Protein AF-A0A927DGR4-F1 (afdb_monomer)

Structure (mmCIF, N/CA/C/O backbone):
data_AF-A0A927DGR4-F1
#
_entry.id   AF-A0A927DGR4-F1
#
loop_
_atom_site.group_PDB
_atom_site.id
_atom_site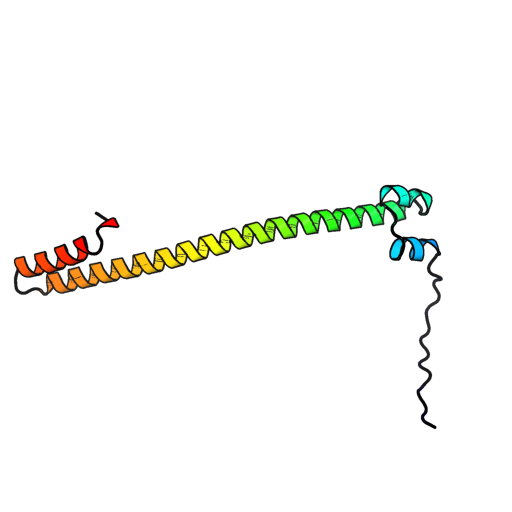.type_symbol
_atom_site.label_atom_id
_atom_site.label_alt_id
_atom_site.label_comp_id
_atom_site.label_asym_id
_atom_site.label_entity_id
_atom_site.label_seq_id
_atom_site.pdbx_PDB_ins_code
_atom_site.Cartn_x
_atom_site.Cartn_y
_atom_site.Cartn_z
_atom_site.occupancy
_atom_site.B_iso_or_equiv
_atom_site.auth_seq_id
_atom_site.auth_comp_id
_atom_site.auth_asym_id
_atom_site.auth_atom_id
_atom_site.pdbx_PDB_model_num
ATOM 1 N N . MET A 1 1 ? 42.306 -44.950 -31.470 1.00 45.09 1 MET A N 1
ATOM 2 C CA . MET A 1 1 ? 41.246 -44.906 -32.499 1.00 45.09 1 MET A CA 1
ATOM 3 C C . MET A 1 1 ? 39.917 -44.668 -31.809 1.00 45.09 1 MET A C 1
ATOM 5 O O . MET A 1 1 ? 39.478 -45.538 -31.074 1.00 45.09 1 MET A O 1
ATOM 9 N N . LEU A 1 2 ? 39.311 -43.502 -32.020 1.00 36.44 2 LEU A N 1
ATOM 10 C CA . LEU A 1 2 ? 37.899 -43.250 -31.737 1.00 36.44 2 LEU A CA 1
ATOM 11 C C . LEU A 1 2 ? 37.442 -42.146 -32.692 1.00 36.44 2 LEU A C 1
ATOM 13 O O . LEU A 1 2 ? 37.988 -41.047 -32.701 1.00 36.44 2 LEU A O 1
ATOM 17 N N . PHE A 1 3 ? 36.515 -42.522 -33.567 1.00 39.94 3 PHE A N 1
ATOM 18 C CA . PHE A 1 3 ? 35.855 -41.669 -34.543 1.00 39.94 3 PHE A CA 1
ATOM 19 C C . PHE A 1 3 ? 35.003 -40.609 -33.841 1.00 39.94 3 PHE A C 1
ATOM 21 O O . PHE A 1 3 ? 34.225 -40.944 -32.951 1.00 39.94 3 PHE A O 1
ATOM 28 N N . ALA A 1 4 ? 35.036 -39.373 -34.337 1.00 33.50 4 ALA A N 1
ATOM 29 C CA . ALA A 1 4 ? 33.948 -38.424 -34.140 1.00 33.50 4 ALA A CA 1
ATOM 30 C C . ALA A 1 4 ? 33.646 -37.705 -35.462 1.00 33.50 4 ALA A C 1
ATOM 32 O O . ALA A 1 4 ? 34.314 -36.759 -35.860 1.00 33.50 4 ALA A O 1
ATOM 33 N N . ARG A 1 5 ? 32.660 -38.284 -36.157 1.00 32.72 5 ARG A N 1
ATOM 34 C CA . ARG A 1 5 ? 31.658 -37.678 -37.047 1.00 32.72 5 ARG A CA 1
ATOM 35 C C . ARG A 1 5 ? 31.929 -36.252 -37.548 1.00 32.72 5 ARG A C 1
ATOM 37 O O . ARG A 1 5 ? 31.755 -35.273 -36.833 1.00 32.72 5 ARG A O 1
ATOM 44 N N . SER A 1 6 ? 32.159 -36.180 -38.857 1.00 39.34 6 SER A N 1
ATOM 45 C CA . SER A 1 6 ? 31.795 -35.039 -39.693 1.00 39.34 6 SER A CA 1
ATOM 46 C C . SER A 1 6 ? 30.297 -34.750 -39.532 1.00 39.34 6 SER A C 1
ATOM 48 O O . SER A 1 6 ? 29.459 -35.589 -39.869 1.00 39.34 6 SER A O 1
ATOM 50 N N . ALA A 1 7 ? 29.969 -33.582 -38.987 1.00 37.59 7 ALA A N 1
ATOM 51 C CA . ALA A 1 7 ? 28.661 -32.970 -39.142 1.00 37.59 7 ALA A CA 1
ATOM 52 C C . ALA A 1 7 ? 28.803 -31.910 -40.234 1.00 37.59 7 ALA A C 1
ATOM 54 O O . ALA A 1 7 ? 29.395 -30.851 -40.027 1.00 37.59 7 ALA A O 1
ATOM 55 N N . ALA A 1 8 ? 28.302 -32.246 -41.419 1.00 42.97 8 ALA A N 1
ATOM 56 C CA . ALA A 1 8 ? 28.095 -31.313 -42.508 1.00 42.97 8 ALA A CA 1
ATOM 57 C C . ALA A 1 8 ? 27.097 -30.239 -42.040 1.00 42.97 8 ALA A C 1
ATOM 59 O O . ALA A 1 8 ? 25.886 -30.442 -42.059 1.00 42.97 8 ALA A O 1
ATOM 60 N N . GLY A 1 9 ? 27.619 -29.109 -41.571 1.00 32.25 9 GLY A N 1
ATOM 61 C CA . GLY A 1 9 ? 26.871 -27.868 -41.453 1.00 32.25 9 GLY A CA 1
ATOM 62 C C . GLY A 1 9 ? 27.051 -27.105 -42.752 1.00 32.25 9 GLY A C 1
ATOM 63 O O . GLY A 1 9 ? 28.097 -26.497 -42.966 1.00 32.25 9 GLY A O 1
ATOM 64 N N . ALA A 1 10 ? 26.059 -27.174 -43.637 1.00 34.69 10 ALA A N 1
ATOM 65 C CA . ALA A 1 10 ? 25.953 -26.259 -44.760 1.00 34.69 10 ALA A CA 1
ATOM 66 C C . ALA A 1 10 ? 25.790 -24.838 -44.196 1.00 34.69 10 ALA A C 1
ATOM 68 O O . ALA A 1 10 ? 24.682 -24.398 -43.896 1.00 34.69 10 ALA A O 1
ATOM 69 N N . PHE A 1 11 ? 26.905 -24.133 -44.001 1.00 37.91 11 PHE A N 1
ATOM 70 C CA . PHE A 1 11 ? 26.891 -22.691 -43.810 1.00 37.91 11 PHE A CA 1
ATOM 71 C C . PHE A 1 11 ? 26.465 -22.090 -45.145 1.00 37.91 11 PHE A C 1
ATOM 73 O O . PHE A 1 11 ? 27.251 -22.019 -46.089 1.00 37.91 11 PHE A O 1
ATOM 80 N N . SER A 1 12 ? 25.181 -21.738 -45.237 1.00 40.97 12 SER A N 1
ATOM 81 C CA . SER A 1 12 ? 24.645 -20.909 -46.310 1.00 40.97 12 SER A CA 1
ATOM 82 C C . SER A 1 12 ? 25.484 -19.638 -46.366 1.00 40.97 12 SER A C 1
ATOM 84 O O . SER A 1 12 ? 25.378 -18.772 -45.500 1.00 40.97 12 SER A O 1
ATOM 86 N N . GLY A 1 13 ? 26.373 -19.586 -47.355 1.00 41.34 13 GLY A N 1
ATOM 87 C CA . GLY A 1 13 ? 27.283 -18.483 -47.595 1.00 41.34 13 GLY A CA 1
ATOM 88 C C . GLY A 1 13 ? 26.519 -17.231 -47.997 1.00 41.34 13 GLY A C 1
ATOM 89 O O . GLY A 1 13 ? 26.260 -17.012 -49.173 1.00 41.34 13 GLY A O 1
ATOM 90 N N . GLY A 1 14 ? 26.200 -16.397 -47.015 1.00 45.19 14 GLY A N 1
ATOM 91 C CA . GLY A 1 14 ? 26.327 -14.956 -47.165 1.00 45.19 14 GLY A CA 1
ATOM 92 C C . GLY A 1 14 ? 27.629 -14.581 -46.476 1.00 45.19 14 GLY A C 1
ATOM 93 O O . GLY A 1 14 ? 27.751 -14.774 -45.268 1.00 45.19 14 GLY A O 1
ATOM 94 N N . SER A 1 15 ? 28.641 -14.139 -47.221 1.00 46.19 15 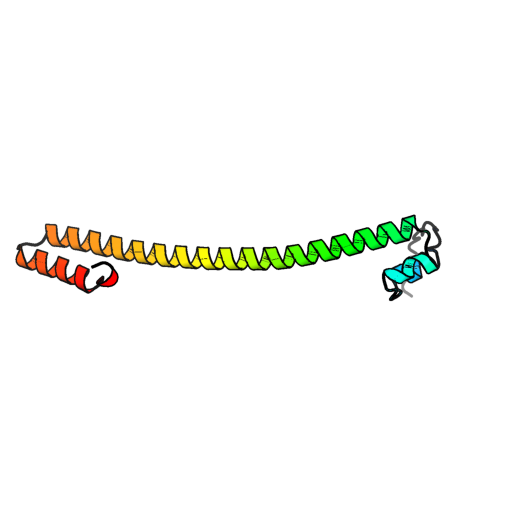SER A N 1
ATOM 95 C CA . SER A 1 15 ? 29.831 -13.560 -46.599 1.00 46.19 15 SER A CA 1
ATOM 96 C C . SER A 1 15 ? 29.371 -12.357 -45.778 1.00 46.19 15 SER A C 1
ATOM 98 O O . SER A 1 15 ? 28.950 -11.369 -46.377 1.00 46.19 15 SER A O 1
ATOM 100 N N . MET A 1 16 ? 29.414 -12.446 -44.443 1.00 48.62 16 MET A N 1
ATOM 101 C CA . MET A 1 16 ? 29.289 -11.252 -43.603 1.00 48.62 16 MET A CA 1
ATOM 102 C C . MET A 1 16 ? 30.308 -10.242 -44.121 1.00 48.62 16 MET A C 1
ATOM 104 O O . MET A 1 16 ? 31.495 -10.567 -44.254 1.00 48.62 16 MET A O 1
ATOM 108 N N . SER A 1 17 ? 29.826 -9.059 -44.490 1.00 60.31 17 SER A N 1
ATOM 109 C CA . SER A 1 17 ? 30.686 -7.983 -44.956 1.00 60.31 17 SER A CA 1
ATOM 110 C C . SER A 1 17 ? 31.661 -7.614 -43.838 1.00 60.31 17 SER A C 1
ATOM 112 O O . SER A 1 17 ? 31.354 -7.753 -42.651 1.00 60.31 17 SER A O 1
ATOM 114 N N . ALA A 1 18 ? 32.842 -7.110 -44.198 1.00 57.22 18 ALA A N 1
ATOM 115 C CA . ALA A 1 18 ? 33.764 -6.535 -43.219 1.00 57.22 18 ALA A CA 1
ATOM 116 C C . ALA A 1 18 ? 33.069 -5.457 -42.360 1.00 57.22 18 ALA A C 1
ATOM 118 O O . ALA A 1 18 ? 33.399 -5.306 -41.186 1.00 57.22 18 ALA A O 1
ATOM 119 N N . ASN A 1 19 ? 32.056 -4.789 -42.923 1.00 56.56 19 ASN A N 1
ATOM 120 C CA . ASN A 1 19 ? 31.200 -3.835 -42.228 1.00 56.56 19 ASN A CA 1
ATOM 121 C C . ASN A 1 19 ? 30.299 -4.502 -41.172 1.00 56.56 19 ASN A C 1
ATOM 123 O O . ASN A 1 19 ? 30.260 -4.027 -40.042 1.00 56.56 19 ASN A O 1
ATOM 127 N N . ASP A 1 20 ? 29.667 -5.641 -41.475 1.00 57.28 20 ASP A N 1
ATOM 128 C CA . ASP A 1 20 ? 28.808 -6.375 -40.527 1.00 57.28 20 ASP A CA 1
ATOM 129 C C . ASP A 1 20 ? 29.603 -6.857 -39.302 1.00 57.28 20 ASP A C 1
ATOM 131 O O . ASP A 1 20 ? 29.121 -6.837 -38.168 1.00 57.28 20 ASP A O 1
ATOM 135 N N . LEU A 1 21 ? 30.850 -7.289 -39.525 1.00 56.28 21 LEU A N 1
ATOM 136 C CA . LEU A 1 21 ? 31.781 -7.685 -38.464 1.00 56.28 21 LEU A CA 1
ATOM 137 C C . LEU A 1 21 ? 32.268 -6.474 -37.657 1.00 56.28 21 LEU A C 1
ATOM 139 O O . LEU A 1 21 ? 32.345 -6.554 -36.432 1.00 56.28 21 LEU A O 1
ATOM 143 N N . ALA A 1 22 ? 32.562 -5.354 -38.319 1.00 57.84 22 ALA A N 1
ATOM 144 C CA . ALA A 1 22 ? 33.008 -4.119 -37.678 1.00 57.84 22 ALA A CA 1
ATOM 145 C C . ALA A 1 22 ? 31.910 -3.460 -36.828 1.00 57.84 22 ALA A C 1
ATOM 147 O O . ALA A 1 22 ? 32.217 -2.870 -35.804 1.00 57.84 22 ALA A O 1
ATOM 148 N N . VAL A 1 23 ? 30.638 -3.597 -37.191 1.00 58.38 23 VAL A N 1
ATOM 149 C CA . VAL A 1 23 ? 29.510 -3.083 -36.395 1.00 58.38 23 VAL A CA 1
ATOM 150 C C . VAL A 1 23 ? 29.206 -4.000 -35.212 1.00 58.38 23 VAL A C 1
ATOM 152 O O . VAL A 1 23 ? 28.960 -3.531 -34.106 1.00 58.38 23 VAL A O 1
ATOM 155 N N . LYS A 1 24 ? 29.252 -5.321 -35.423 1.00 58.28 24 LYS A N 1
ATOM 156 C CA . LYS A 1 24 ? 28.931 -6.306 -34.380 1.00 58.28 24 LYS A CA 1
ATOM 157 C C . LYS A 1 24 ? 30.040 -6.474 -33.334 1.00 58.28 24 LYS A C 1
ATOM 159 O O . LYS A 1 24 ? 29.746 -6.852 -32.203 1.00 58.28 24 LYS A O 1
ATOM 164 N N . TYR A 1 25 ? 31.298 -6.226 -33.709 1.00 54.88 25 TYR A N 1
ATOM 165 C CA . TYR A 1 25 ? 32.470 -6.407 -32.839 1.00 54.88 25 TYR A CA 1
ATOM 166 C C . TYR A 1 25 ? 33.330 -5.147 -32.667 1.00 54.88 25 TYR A C 1
ATOM 168 O O . TYR A 1 25 ? 34.278 -5.171 -31.883 1.00 54.88 25 TYR A O 1
ATOM 176 N N . GLY A 1 26 ? 33.047 -4.062 -33.389 1.00 58.06 26 GLY A N 1
ATOM 177 C CA . GLY A 1 26 ? 33.788 -2.808 -33.280 1.00 58.06 26 GLY A CA 1
ATOM 178 C C . GLY A 1 26 ? 33.110 -1.815 -32.346 1.00 58.06 26 GLY A C 1
ATOM 179 O O . GLY A 1 26 ? 31.898 -1.629 -32.349 1.00 58.06 26 GLY A O 1
ATOM 180 N N . THR A 1 27 ? 33.930 -1.140 -31.551 1.00 56.22 27 THR A N 1
ATOM 181 C CA . THR A 1 27 ? 33.546 -0.068 -30.628 1.00 56.22 27 THR A CA 1
ATOM 182 C C . THR A 1 27 ? 33.331 1.250 -31.380 1.00 56.22 27 THR A C 1
ATOM 184 O O . THR A 1 27 ? 34.036 2.230 -31.132 1.00 56.22 27 THR A O 1
ATOM 187 N N . TYR A 1 28 ? 32.430 1.282 -32.362 1.00 60.41 28 TYR A N 1
ATOM 188 C CA . TYR A 1 28 ? 32.120 2.520 -33.080 1.00 60.41 28 TYR A CA 1
ATOM 189 C C . TYR A 1 28 ? 31.041 3.299 -32.333 1.00 60.41 28 TYR A C 1
ATOM 191 O O . TYR A 1 28 ? 29.969 2.770 -32.049 1.00 60.41 28 TYR A O 1
ATOM 199 N N . GLN A 1 29 ? 31.320 4.568 -32.020 1.00 59.94 29 GLN A N 1
ATOM 200 C CA . GLN A 1 29 ? 30.284 5.462 -31.506 1.00 59.94 29 GLN A CA 1
ATOM 201 C C . GLN A 1 29 ? 29.222 5.709 -32.591 1.00 59.94 29 GLN A C 1
ATOM 203 O O . GLN A 1 29 ? 29.593 5.808 -33.767 1.00 59.94 29 GLN A O 1
ATOM 208 N N . PRO A 1 30 ? 27.928 5.817 -32.225 1.00 62.94 30 PRO A N 1
ATOM 209 C CA . PRO A 1 30 ? 26.819 5.900 -33.179 1.00 62.94 30 PRO A CA 1
ATOM 210 C C . PRO A 1 30 ? 26.994 7.000 -34.237 1.00 62.94 30 PRO A C 1
ATOM 212 O O . PRO A 1 30 ? 26.671 6.799 -35.407 1.00 62.94 30 PRO A O 1
ATOM 215 N N . GLU A 1 31 ? 27.591 8.130 -33.855 1.00 62.47 31 GLU A N 1
ATOM 216 C CA . GLU A 1 31 ? 27.928 9.254 -34.739 1.00 62.47 31 GLU A CA 1
ATOM 217 C C . GLU A 1 31 ? 28.892 8.926 -35.896 1.00 62.47 31 GLU A C 1
ATOM 219 O O . GLU A 1 31 ? 28.913 9.647 -36.892 1.00 62.47 31 GLU A O 1
ATOM 224 N N . ASN A 1 32 ? 29.646 7.825 -35.823 1.00 68.56 32 ASN A N 1
ATOM 225 C CA . ASN A 1 32 ? 30.645 7.446 -36.829 1.00 68.56 32 ASN A CA 1
ATOM 226 C C . ASN A 1 32 ? 30.176 6.334 -37.785 1.00 68.56 32 ASN A C 1
ATOM 228 O O . ASN A 1 32 ? 30.909 5.968 -38.706 1.00 68.56 32 ASN A O 1
ATOM 232 N N . LEU A 1 33 ? 28.957 5.809 -37.611 1.00 69.44 33 LEU A N 1
ATOM 233 C CA . LEU A 1 33 ? 28.421 4.706 -38.424 1.00 69.44 33 LEU A CA 1
ATOM 234 C C . LEU A 1 33 ? 28.277 5.075 -39.911 1.00 69.44 33 LEU A C 1
ATOM 236 O O . LEU A 1 33 ? 28.527 4.239 -40.777 1.00 69.44 33 LEU A O 1
ATOM 240 N N . LEU A 1 34 ? 27.965 6.339 -40.221 1.00 68.25 34 LEU A N 1
ATOM 241 C CA . LEU A 1 34 ? 27.805 6.837 -41.598 1.00 68.25 34 LEU A CA 1
ATOM 242 C C . LEU A 1 34 ? 29.112 6.893 -42.403 1.00 68.25 34 LEU A C 1
ATOM 244 O O . LEU A 1 34 ? 29.078 7.050 -43.621 1.00 68.25 34 LEU A O 1
ATOM 248 N N . VAL A 1 35 ? 30.266 6.775 -41.740 1.00 72.31 35 VAL A N 1
ATOM 249 C CA . VAL A 1 35 ? 31.575 6.713 -42.410 1.00 72.31 35 VAL A CA 1
ATOM 250 C C . VAL A 1 35 ? 31.789 5.347 -43.075 1.00 72.31 35 VAL A C 1
ATOM 252 O O . VAL A 1 35 ? 32.583 5.230 -44.007 1.00 72.31 35 VAL A O 1
ATOM 255 N N . ILE A 1 36 ? 31.085 4.314 -42.604 1.00 71.75 36 ILE A N 1
ATOM 256 C CA . ILE A 1 36 ? 31.335 2.911 -42.958 1.00 71.75 36 ILE A CA 1
ATOM 257 C C . ILE A 1 36 ? 30.088 2.257 -43.578 1.00 71.75 36 ILE A C 1
ATOM 259 O O . ILE A 1 36 ? 30.224 1.366 -44.417 1.00 71.75 36 ILE A O 1
ATOM 263 N N . LEU A 1 37 ? 28.884 2.718 -43.219 1.00 70.06 37 LEU A N 1
ATOM 264 C CA . LEU A 1 37 ? 27.609 2.144 -43.651 1.00 70.06 37 LEU A CA 1
ATOM 265 C C . LEU A 1 37 ? 26.776 3.097 -44.522 1.00 70.06 37 LEU A C 1
ATOM 267 O O . LEU A 1 37 ? 26.832 4.317 -44.341 1.00 70.06 37 LEU A O 1
ATOM 271 N N . PRO A 1 38 ? 25.930 2.552 -45.416 1.00 79.62 38 PRO A N 1
ATOM 272 C CA . PRO A 1 38 ? 24.851 3.303 -46.045 1.00 79.62 38 PRO A CA 1
ATOM 273 C C . PRO A 1 38 ? 23.907 3.930 -45.008 1.00 79.62 38 PRO A C 1
ATOM 275 O O . PRO A 1 38 ? 23.676 3.379 -43.932 1.00 79.62 38 PRO A O 1
ATOM 278 N N . LEU A 1 39 ? 23.310 5.070 -45.368 1.00 79.62 39 LEU A N 1
ATOM 279 C CA . LEU A 1 39 ? 22.446 5.857 -44.481 1.00 79.62 39 LEU A CA 1
ATOM 280 C C . LEU A 1 39 ? 21.290 5.048 -43.876 1.00 79.62 39 LEU A C 1
ATOM 282 O O . LEU A 1 39 ? 21.013 5.196 -42.691 1.00 79.62 39 LEU A O 1
ATOM 286 N N . GLU A 1 40 ? 20.622 4.211 -44.671 1.00 80.88 40 GLU A N 1
ATOM 287 C CA . GLU A 1 40 ? 19.481 3.411 -44.205 1.00 80.88 40 GLU A CA 1
ATOM 288 C C . GLU A 1 40 ? 19.898 2.451 -43.084 1.00 80.88 40 GLU A C 1
ATOM 290 O O . GLU A 1 40 ? 19.302 2.470 -42.007 1.00 80.88 40 GLU A O 1
ATOM 295 N N . GLU A 1 41 ? 20.990 1.713 -43.288 1.00 77.00 41 GLU A N 1
ATOM 296 C CA . GLU A 1 41 ? 21.517 0.743 -42.325 1.00 77.00 41 GLU A CA 1
ATOM 297 C C . GLU A 1 41 ? 22.001 1.420 -41.034 1.00 77.00 41 GLU A C 1
ATOM 299 O O . GLU A 1 41 ? 21.646 1.001 -39.931 1.00 77.00 41 GLU A O 1
ATOM 304 N N . ALA A 1 42 ? 22.729 2.535 -41.153 1.00 80.06 42 ALA A N 1
ATOM 305 C CA . ALA A 1 42 ? 23.128 3.333 -39.995 1.00 80.06 42 ALA A CA 1
ATOM 306 C C . ALA A 1 42 ? 21.912 3.892 -39.233 1.00 80.06 42 ALA A C 1
ATOM 308 O O . ALA A 1 42 ? 21.908 3.915 -38.002 1.00 80.06 42 ALA A O 1
ATOM 309 N N . SER A 1 43 ? 20.863 4.320 -39.947 1.00 82.62 43 SER A N 1
ATOM 310 C CA . SER A 1 43 ? 19.650 4.865 -39.331 1.00 82.62 43 SER A CA 1
ATOM 311 C C . SER A 1 43 ? 18.867 3.816 -38.545 1.00 82.62 43 SER A C 1
ATOM 313 O O . SER A 1 43 ? 18.318 4.133 -37.489 1.00 82.62 43 SER A O 1
ATOM 315 N N . ASP A 1 44 ? 18.838 2.574 -39.028 1.00 84.56 44 ASP A N 1
ATOM 316 C CA . ASP A 1 44 ? 18.159 1.473 -38.354 1.00 84.56 44 ASP A CA 1
ATOM 317 C C . ASP A 1 44 ? 18.914 1.058 -37.088 1.00 84.56 44 ASP A C 1
ATOM 319 O O . ASP A 1 44 ? 18.288 0.887 -36.041 1.00 84.56 44 ASP A O 1
ATOM 323 N N . ILE A 1 45 ? 20.252 1.009 -37.142 1.00 82.94 45 ILE A N 1
ATOM 324 C CA . ILE A 1 45 ? 21.098 0.750 -35.967 1.00 82.94 45 ILE A CA 1
ATOM 325 C C . ILE A 1 45 ? 20.901 1.837 -34.906 1.00 82.94 45 ILE A C 1
ATOM 327 O O . ILE A 1 45 ? 20.660 1.525 -33.742 1.00 82.94 45 ILE A O 1
ATOM 331 N N . ILE A 1 46 ? 20.964 3.115 -35.290 1.00 83.62 46 ILE A N 1
ATOM 332 C CA . ILE A 1 46 ? 20.773 4.232 -34.352 1.00 83.62 46 ILE A CA 1
ATOM 333 C C . ILE A 1 46 ? 19.366 4.192 -33.745 1.00 83.62 46 ILE A C 1
ATOM 335 O O . ILE A 1 46 ? 19.208 4.379 -32.540 1.00 83.62 46 ILE A O 1
ATOM 339 N N . ARG A 1 47 ? 18.339 3.917 -34.559 1.00 87.06 47 ARG A N 1
ATOM 340 C CA . ARG A 1 47 ? 16.952 3.822 -34.087 1.00 87.06 47 ARG A CA 1
ATOM 341 C C . ARG A 1 47 ? 16.778 2.699 -33.072 1.00 87.06 47 ARG A C 1
ATOM 343 O O . ARG A 1 47 ? 16.078 2.900 -32.082 1.00 87.06 47 ARG A O 1
ATOM 350 N N . GLU A 1 48 ? 17.372 1.535 -33.314 1.00 87.50 48 GLU A N 1
ATOM 351 C CA . GLU A 1 48 ? 17.264 0.407 -32.391 1.00 87.50 48 GLU A CA 1
ATOM 352 C C . GLU A 1 48 ? 18.037 0.661 -31.092 1.00 87.50 48 GLU A C 1
ATOM 354 O O . GLU A 1 48 ? 17.498 0.420 -30.015 1.00 87.50 48 GLU A O 1
ATOM 359 N N . SER A 1 49 ? 19.233 1.252 -31.171 1.00 84.12 49 SER A N 1
ATOM 360 C CA . SER A 1 49 ? 20.000 1.662 -29.988 1.00 84.12 49 SER A CA 1
ATOM 361 C C . SER A 1 49 ? 19.229 2.658 -29.119 1.00 84.12 49 SER A C 1
ATOM 363 O O . SER A 1 49 ? 19.107 2.447 -27.916 1.00 84.12 49 SER A O 1
ATOM 365 N N . LEU A 1 50 ? 18.624 3.687 -29.724 1.00 89.38 50 LEU A N 1
ATOM 366 C CA . LEU A 1 50 ? 17.788 4.653 -29.000 1.00 89.38 50 LEU A CA 1
ATOM 367 C C . LEU A 1 50 ? 16.558 3.991 -28.367 1.00 89.38 50 LEU A C 1
ATOM 369 O O . LEU A 1 50 ? 16.172 4.327 -27.252 1.00 89.38 50 LEU A O 1
ATOM 373 N N . ARG A 1 51 ? 15.925 3.031 -29.054 1.00 92.50 51 ARG A N 1
ATOM 374 C CA . ARG A 1 51 ? 14.798 2.273 -28.484 1.00 92.50 51 ARG A CA 1
ATOM 375 C C . ARG A 1 51 ? 15.220 1.422 -27.295 1.00 92.50 51 ARG A C 1
ATOM 377 O O . ARG A 1 51 ? 14.432 1.286 -26.362 1.00 92.50 51 ARG A O 1
ATOM 384 N N . ALA A 1 52 ? 16.406 0.824 -27.348 1.00 91.38 52 ALA A N 1
ATOM 385 C CA . ALA A 1 52 ? 16.948 0.044 -26.246 1.00 91.38 52 ALA A CA 1
ATOM 386 C C . ALA A 1 52 ? 17.263 0.937 -25.038 1.00 91.38 52 ALA A C 1
ATOM 388 O O . ALA A 1 52 ? 16.881 0.589 -23.926 1.00 91.38 52 ALA A O 1
ATOM 389 N N . GLU A 1 53 ? 17.871 2.103 -25.265 1.00 91.38 53 GLU A N 1
ATOM 390 C CA . GLU A 1 53 ? 18.169 3.090 -24.221 1.00 91.38 53 GLU A CA 1
ATOM 391 C C . GLU A 1 53 ? 16.891 3.596 -23.541 1.00 91.38 53 GLU A C 1
ATOM 393 O O . GLU A 1 53 ? 16.745 3.453 -22.331 1.00 91.38 53 GLU A O 1
ATOM 398 N N . VAL A 1 54 ? 15.903 4.050 -24.322 1.00 94.44 54 VAL A N 1
ATOM 399 C CA . VAL A 1 54 ? 14.606 4.500 -23.783 1.00 94.44 54 VAL A CA 1
ATOM 400 C C . VAL A 1 54 ? 13.891 3.380 -23.026 1.00 94.44 54 VAL A C 1
ATOM 402 O O . VAL A 1 54 ? 13.286 3.622 -21.986 1.00 94.44 54 VAL A O 1
ATOM 405 N N . ARG A 1 55 ? 13.938 2.140 -23.529 1.00 94.44 55 ARG A N 1
ATOM 406 C CA . ARG A 1 55 ? 13.337 0.998 -22.829 1.00 94.44 55 ARG A CA 1
ATOM 407 C C . ARG A 1 55 ? 14.020 0.754 -21.488 1.00 94.44 55 ARG A C 1
ATOM 409 O O . ARG A 1 55 ? 13.318 0.537 -20.512 1.00 94.44 55 ARG A O 1
ATOM 416 N N . HIS A 1 56 ? 15.346 0.815 -21.449 1.00 93.38 56 HIS A N 1
ATOM 417 C CA . HIS A 1 56 ? 16.112 0.600 -20.230 1.00 93.38 56 HIS A CA 1
ATOM 418 C C . HIS A 1 56 ? 15.831 1.674 -19.172 1.00 93.38 56 HIS A C 1
ATOM 420 O O . HIS A 1 56 ? 15.618 1.342 -18.010 1.00 93.38 56 HIS A O 1
ATOM 426 N N . GLU A 1 57 ? 15.768 2.946 -19.575 1.00 93.38 57 GLU A N 1
ATOM 427 C CA . GLU A 1 57 ? 15.405 4.045 -18.671 1.00 93.38 57 GLU A CA 1
ATOM 428 C C . GLU A 1 57 ? 13.996 3.868 -18.098 1.00 93.38 57 GLU A C 1
ATOM 430 O O . GLU A 1 57 ? 13.786 4.033 -16.897 1.00 93.38 57 GLU A O 1
ATOM 435 N N . LEU A 1 58 ? 13.033 3.491 -18.946 1.00 95.62 58 LEU A N 1
ATOM 436 C CA . LEU A 1 58 ? 11.661 3.249 -18.511 1.00 95.62 58 LEU A CA 1
ATOM 437 C C . LEU A 1 58 ? 11.558 2.032 -17.592 1.00 95.62 58 LEU A C 1
ATOM 439 O O . LEU A 1 58 ? 10.845 2.103 -16.599 1.00 95.62 58 LEU A O 1
ATOM 443 N N . GLU A 1 59 ? 12.238 0.929 -17.908 1.00 95.00 59 GLU A N 1
ATOM 444 C CA . GLU A 1 59 ? 12.282 -0.260 -17.047 1.00 95.00 59 GLU A CA 1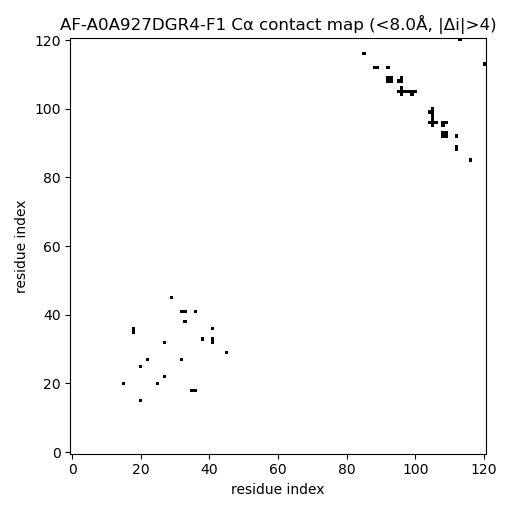
ATOM 445 C C . GLU A 1 59 ? 12.793 0.109 -15.652 1.00 95.00 59 GLU A C 1
ATOM 447 O O . GLU A 1 59 ? 12.138 -0.216 -14.667 1.00 95.00 59 GLU A O 1
ATOM 452 N N . TYR A 1 60 ? 13.876 0.886 -15.570 1.00 92.75 60 TYR A N 1
ATOM 453 C CA . TYR A 1 60 ? 14.412 1.357 -14.295 1.00 92.75 60 TYR A CA 1
ATOM 454 C C . TYR A 1 60 ? 13.412 2.241 -13.524 1.00 92.75 60 TYR A C 1
ATOM 456 O O . TYR A 1 60 ? 13.155 2.002 -12.346 1.00 92.75 60 TYR A O 1
ATOM 464 N N . GLU A 1 61 ? 12.800 3.236 -14.179 1.00 95.00 61 GLU A N 1
ATOM 465 C CA . GLU A 1 61 ? 11.814 4.110 -13.523 1.00 95.00 61 GLU A CA 1
ATOM 466 C C . GLU A 1 61 ? 10.580 3.327 -13.045 1.00 95.00 61 GLU A C 1
ATOM 468 O O . GLU A 1 61 ? 10.064 3.568 -11.950 1.00 95.00 61 GLU A O 1
ATOM 473 N N . TYR A 1 62 ? 10.073 2.402 -13.864 1.00 95.06 62 TYR A N 1
ATOM 474 C CA . TYR A 1 62 ? 8.902 1.611 -13.501 1.00 95.06 62 TYR A CA 1
ATOM 475 C C . TYR A 1 62 ? 9.206 0.613 -12.390 1.00 95.06 62 TYR A C 1
ATOM 477 O O . TYR A 1 62 ? 8.356 0.463 -11.514 1.00 95.06 62 TYR A O 1
ATOM 485 N N . ASP A 1 63 ? 10.384 -0.007 -12.372 1.00 96.25 63 ASP A N 1
ATOM 486 C CA . ASP A 1 63 ? 10.798 -0.891 -11.280 1.00 96.25 63 ASP A CA 1
ATOM 487 C C . ASP A 1 63 ? 10.876 -0.128 -9.947 1.00 96.25 63 ASP A C 1
ATOM 489 O O . ASP A 1 63 ? 10.340 -0.598 -8.939 1.00 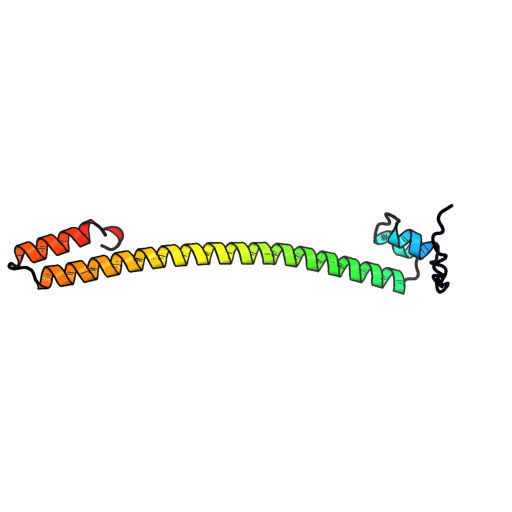96.25 63 ASP A O 1
ATOM 493 N N . ASP A 1 64 ? 11.438 1.086 -9.943 1.00 95.50 64 ASP A N 1
ATOM 494 C CA . ASP A 1 64 ? 11.468 1.953 -8.756 1.00 95.50 64 ASP A CA 1
ATOM 495 C C . ASP A 1 64 ? 10.045 2.314 -8.288 1.00 95.50 64 ASP A C 1
ATOM 497 O O . ASP A 1 64 ? 9.718 2.243 -7.098 1.00 95.50 64 ASP A O 1
ATOM 501 N N . ARG A 1 65 ? 9.158 2.672 -9.226 1.00 96.25 65 ARG A N 1
ATOM 502 C CA . ARG A 1 65 ? 7.764 3.036 -8.918 1.00 96.25 65 ARG A CA 1
ATOM 503 C C . ARG A 1 65 ? 6.939 1.854 -8.422 1.00 96.25 65 ARG A C 1
ATOM 505 O O . ARG A 1 65 ? 6.111 2.041 -7.533 1.00 96.25 65 ARG A O 1
ATOM 512 N N . ILE A 1 66 ? 7.139 0.670 -8.996 1.00 97.31 66 ILE A N 1
ATOM 513 C CA . ILE A 1 66 ? 6.495 -0.568 -8.548 1.00 97.31 66 ILE A CA 1
ATOM 514 C C . ILE A 1 66 ? 6.973 -0.889 -7.135 1.00 97.31 66 ILE A C 1
ATOM 516 O O . ILE A 1 66 ? 6.136 -1.054 -6.254 1.00 97.31 66 ILE A O 1
ATOM 520 N N . SER A 1 67 ? 8.286 -0.862 -6.898 1.00 96.12 67 SER A N 1
ATOM 521 C CA . SER A 1 67 ? 8.868 -1.143 -5.581 1.00 96.12 67 SER A CA 1
ATOM 522 C C . SER A 1 67 ? 8.313 -0.208 -4.503 1.00 96.12 67 SER A C 1
ATOM 524 O O . SER A 1 67 ? 7.893 -0.661 -3.441 1.00 96.12 67 SER A O 1
ATOM 526 N N . SER A 1 68 ? 8.227 1.095 -4.793 1.00 96.12 68 SER A N 1
ATOM 527 C CA . SER A 1 68 ? 7.643 2.071 -3.865 1.00 96.12 68 SER A CA 1
ATOM 528 C C . SER A 1 68 ? 6.155 1.820 -3.601 1.00 96.12 68 SER A C 1
ATOM 530 O O . SER A 1 68 ? 5.702 2.003 -2.473 1.00 96.12 68 SER A O 1
ATOM 532 N N . ALA A 1 69 ? 5.388 1.424 -4.620 1.00 96.44 69 ALA A N 1
ATOM 533 C CA . ALA A 1 69 ? 3.967 1.128 -4.460 1.00 96.44 69 ALA A CA 1
ATOM 534 C C . ALA A 1 69 ? 3.735 -0.166 -3.662 1.00 96.44 69 ALA A C 1
ATOM 536 O O . ALA A 1 69 ? 2.796 -0.235 -2.872 1.00 96.44 69 ALA A O 1
ATOM 537 N N . GLU A 1 70 ? 4.583 -1.179 -3.850 1.00 97.19 70 GLU A N 1
ATOM 538 C CA . GLU A 1 70 ? 4.545 -2.429 -3.086 1.00 97.19 70 GLU A CA 1
ATOM 539 C C . GLU A 1 70 ? 4.899 -2.204 -1.610 1.00 97.19 70 GLU A C 1
ATOM 541 O O . GLU A 1 70 ? 4.211 -2.730 -0.734 1.00 97.19 70 GLU A O 1
ATOM 546 N N . GLU A 1 71 ? 5.910 -1.379 -1.323 1.00 96.06 71 GLU A N 1
ATOM 547 C CA . GLU A 1 71 ? 6.260 -0.984 0.047 1.00 96.06 71 GLU A CA 1
ATOM 548 C C . GLU A 1 71 ? 5.098 -0.245 0.726 1.00 96.06 71 GLU A C 1
ATOM 550 O O . GLU A 1 71 ? 4.678 -0.624 1.820 1.00 96.06 71 GLU A O 1
ATOM 555 N N . GLU A 1 72 ? 4.501 0.744 0.050 1.00 96.06 72 GLU A N 1
ATOM 556 C CA . GLU A 1 72 ? 3.348 1.472 0.590 1.00 96.06 72 GLU A CA 1
ATOM 557 C C . GLU A 1 72 ? 2.150 0.537 0.835 1.00 96.06 72 GLU A C 1
ATOM 559 O O . GLU A 1 72 ? 1.479 0.632 1.865 1.00 96.06 72 GLU A O 1
ATOM 564 N N . ALA A 1 73 ? 1.885 -0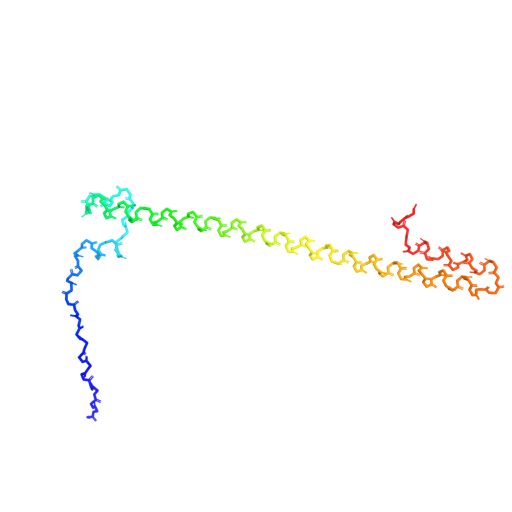.397 -0.083 1.00 95.44 73 ALA A N 1
ATOM 565 C CA . ALA A 1 73 ? 0.811 -1.372 0.076 1.00 95.44 73 ALA A CA 1
ATOM 566 C C . ALA A 1 73 ? 1.041 -2.285 1.294 1.00 95.44 73 ALA A C 1
ATOM 568 O O . ALA A 1 73 ? 0.111 -2.502 2.073 1.00 95.44 73 ALA A O 1
ATOM 569 N N . SER A 1 74 ? 2.273 -2.761 1.492 1.00 94.81 74 SER A N 1
ATOM 570 C CA . SER A 1 74 ? 2.661 -3.576 2.651 1.00 94.81 74 SER A CA 1
ATOM 571 C C . SER A 1 74 ? 2.513 -2.813 3.974 1.00 94.81 74 SER A C 1
ATOM 57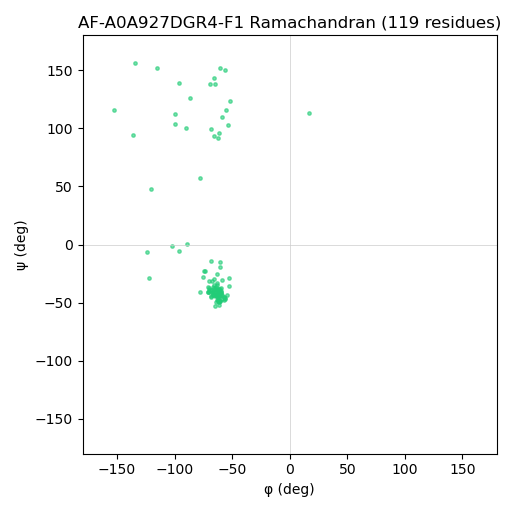3 O O . SER A 1 74 ? 2.066 -3.372 4.983 1.00 94.81 74 SER A O 1
ATOM 575 N N . ASP A 1 75 ? 2.859 -1.525 3.987 1.00 95.50 75 ASP A N 1
ATOM 576 C CA . ASP A 1 75 ? 2.668 -0.653 5.149 1.00 95.50 75 ASP A CA 1
ATOM 577 C C . ASP A 1 75 ? 1.182 -0.473 5.481 1.00 95.50 75 ASP A C 1
ATOM 579 O O . ASP A 1 75 ? 0.783 -0.524 6.651 1.00 95.50 75 ASP A O 1
ATOM 583 N N . TRP A 1 76 ? 0.343 -0.269 4.462 1.00 94.00 76 TRP A N 1
ATOM 584 C CA . TRP A 1 76 ? -1.104 -0.164 4.642 1.00 94.00 76 TRP A CA 1
ATOM 585 C C . TRP A 1 76 ? -1.729 -1.464 5.142 1.00 94.00 76 TRP A C 1
ATOM 587 O O . TRP A 1 76 ? -2.585 -1.401 6.025 1.00 94.00 76 TRP A O 1
ATOM 597 N N . GLU A 1 77 ? -1.294 -2.616 4.633 1.00 93.00 77 GLU A N 1
ATOM 598 C CA . GLU A 1 77 ? -1.737 -3.932 5.109 1.00 93.00 77 GLU A CA 1
ATOM 599 C C . GLU A 1 77 ? -1.386 -4.119 6.591 1.00 93.00 77 GLU A C 1
ATOM 601 O O . GLU A 1 77 ? -2.262 -4.385 7.412 1.00 93.00 77 GLU A O 1
ATOM 606 N N . SER A 1 78 ? -0.138 -3.828 6.967 1.00 90.81 78 SER A N 1
ATOM 607 C CA . SER A 1 78 ? 0.321 -3.932 8.359 1.00 90.81 78 SER A CA 1
ATOM 608 C C . SER A 1 78 ? -0.468 -3.020 9.308 1.00 90.81 78 SER A C 1
ATOM 610 O O . SER A 1 78 ? -0.785 -3.392 10.441 1.00 90.81 78 SER A O 1
ATOM 612 N N . ARG A 1 79 ? -0.814 -1.807 8.857 1.00 91.06 79 ARG A N 1
ATOM 613 C CA . ARG A 1 79 ? -1.675 -0.889 9.620 1.00 91.06 79 ARG A CA 1
ATOM 614 C C . ARG A 1 79 ? -3.103 -1.411 9.733 1.00 91.06 79 ARG A C 1
ATOM 616 O O . ARG A 1 79 ? -3.698 -1.284 10.801 1.00 91.06 79 ARG A O 1
ATOM 623 N N . ALA A 1 80 ? -3.650 -1.978 8.661 1.00 92.94 80 ALA A N 1
ATOM 624 C CA . ALA A 1 80 ? -4.993 -2.547 8.662 1.00 92.94 80 ALA A CA 1
ATOM 625 C C . ALA A 1 80 ? -5.114 -3.697 9.673 1.00 92.94 80 ALA A C 1
ATOM 627 O O . ALA A 1 80 ? -6.064 -3.698 10.456 1.00 92.94 80 ALA A O 1
ATOM 628 N N . ASP A 1 81 ? -4.122 -4.588 9.735 1.00 90.88 81 ASP A N 1
ATOM 629 C CA . ASP A 1 81 ? -4.066 -5.678 10.719 1.00 90.88 81 ASP A CA 1
ATOM 630 C C . ASP A 1 81 ? -4.052 -5.154 12.165 1.00 90.88 81 ASP A C 1
ATOM 632 O O . ASP A 1 81 ? -4.736 -5.689 13.045 1.00 90.88 81 ASP A O 1
ATOM 636 N N . SER A 1 82 ? -3.303 -4.074 12.422 1.00 90.50 82 SER A N 1
ATOM 637 C CA . SER A 1 82 ? -3.293 -3.411 13.733 1.00 90.50 82 SER A CA 1
ATOM 638 C C . SER A 1 82 ? -4.672 -2.847 14.080 1.00 90.50 82 SER A C 1
ATOM 640 O O . SER A 1 82 ? -5.196 -3.115 15.163 1.00 90.50 82 SER A O 1
ATOM 642 N N . TYR A 1 83 ? -5.299 -2.127 13.144 1.00 91.00 83 TYR A N 1
ATOM 643 C CA . TYR A 1 83 ? -6.642 -1.577 13.338 1.00 91.00 83 TYR A CA 1
ATOM 644 C C . TYR A 1 83 ? -7.692 -2.666 13.575 1.00 91.00 83 TYR A C 1
ATOM 646 O O . TYR A 1 83 ? -8.586 -2.490 14.407 1.00 91.00 83 TYR A O 1
ATOM 654 N N . GLU A 1 84 ? -7.5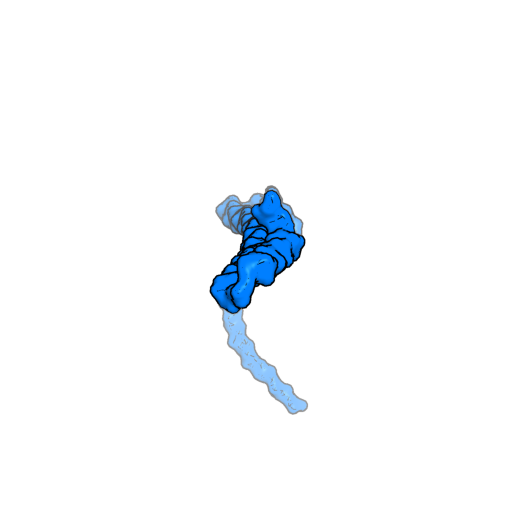91 -3.800 12.880 1.00 93.94 84 GLU A N 1
ATOM 655 C CA . GLU A 1 84 ? -8.462 -4.950 13.112 1.00 93.94 84 GLU A CA 1
ATOM 656 C C . GLU A 1 84 ? -8.286 -5.501 14.536 1.00 93.94 84 GLU A C 1
ATOM 658 O O . GLU A 1 84 ? -9.277 -5.725 15.241 1.00 93.94 84 GLU A O 1
ATOM 663 N N . CYS A 1 85 ? -7.044 -5.673 14.996 1.00 92.38 85 CYS A N 1
ATOM 664 C CA . CYS A 1 85 ? -6.756 -6.155 16.348 1.00 92.38 85 CYS A CA 1
ATOM 665 C C . CYS A 1 85 ? -7.342 -5.238 17.433 1.00 92.38 85 CYS A C 1
ATOM 667 O O . CYS A 1 85 ? -7.934 -5.727 18.409 1.00 92.38 85 CYS A O 1
ATOM 669 N N . ASP A 1 86 ? -7.233 -3.924 17.251 1.00 92.75 86 ASP A N 1
ATOM 670 C CA . ASP A 1 86 ? -7.778 -2.935 18.183 1.00 92.75 86 ASP A CA 1
ATOM 671 C C . ASP A 1 86 ? -9.309 -2.956 18.167 1.00 92.75 86 ASP A C 1
ATOM 673 O O . ASP A 1 86 ? -9.950 -3.031 19.222 1.00 92.75 86 ASP A O 1
ATOM 677 N N . ALA A 1 87 ? -9.921 -3.004 16.979 1.00 94.31 87 ALA A N 1
ATOM 678 C CA . ALA A 1 87 ? -11.369 -3.119 16.823 1.00 94.31 87 ALA A CA 1
ATOM 679 C C . ALA A 1 87 ? -11.927 -4.385 17.500 1.00 94.31 87 ALA A C 1
ATOM 681 O O . ALA A 1 87 ? -12.928 -4.318 18.224 1.00 94.31 87 ALA A O 1
ATOM 682 N N . ILE A 1 88 ? -11.259 -5.532 17.335 1.00 95.62 88 ILE A N 1
ATOM 683 C CA . ILE A 1 88 ? -11.614 -6.786 18.016 1.00 95.62 88 ILE A CA 1
ATOM 684 C C . ILE A 1 88 ? -11.475 -6.635 19.536 1.00 95.62 88 ILE A C 1
ATOM 686 O O . ILE A 1 88 ? -12.325 -7.122 20.292 1.00 95.62 88 ILE A O 1
ATOM 690 N N . SER A 1 89 ? -10.423 -5.962 20.002 1.00 94.38 89 SER A N 1
ATOM 691 C CA . SER A 1 89 ? -10.195 -5.714 21.428 1.00 94.38 89 SER A CA 1
ATOM 692 C C . SER A 1 89 ? -11.309 -4.860 22.035 1.00 94.38 89 SER A C 1
ATOM 694 O O . SER A 1 89 ? -11.849 -5.224 23.087 1.00 94.38 89 SER A O 1
ATOM 696 N N . PHE A 1 90 ? -11.728 -3.794 21.347 1.00 95.75 90 PHE A N 1
ATOM 697 C CA . PHE A 1 90 ? -12.882 -2.985 21.741 1.00 95.75 90 PHE A CA 1
ATOM 698 C C . PHE A 1 90 ? -14.178 -3.794 21.759 1.00 95.75 90 PHE A C 1
ATOM 700 O O . PHE A 1 90 ? -14.891 -3.767 22.764 1.00 95.75 90 PHE A O 1
ATOM 707 N N . ALA A 1 91 ? -14.470 -4.550 20.697 1.00 96.81 91 ALA A N 1
ATOM 708 C CA . ALA A 1 91 ? -15.683 -5.361 20.612 1.00 96.81 91 ALA A CA 1
ATOM 709 C C . ALA A 1 91 ? -15.782 -6.348 21.788 1.00 96.81 91 ALA A C 1
ATOM 711 O O . ALA A 1 91 ? -16.788 -6.380 22.499 1.00 96.81 91 ALA A O 1
ATOM 712 N N . ARG A 1 92 ? -14.693 -7.069 22.082 1.00 96.81 92 ARG A N 1
ATOM 713 C CA . ARG A 1 92 ? -14.624 -7.999 23.222 1.00 96.81 92 ARG A CA 1
ATOM 714 C C . ARG A 1 92 ? -14.757 -7.297 24.571 1.00 96.81 92 ARG A C 1
ATOM 716 O O . ARG A 1 92 ? -15.326 -7.866 25.503 1.00 96.81 92 ARG A O 1
ATOM 723 N N . ALA A 1 93 ? -14.204 -6.095 24.721 1.00 97.06 93 ALA A N 1
ATOM 724 C CA . ALA A 1 93 ? -14.342 -5.321 25.951 1.00 97.06 93 ALA A CA 1
ATOM 725 C C . ALA A 1 93 ? -15.793 -4.871 26.169 1.00 97.06 93 ALA A C 1
ATOM 727 O O . ALA A 1 93 ? -16.297 -4.983 27.286 1.00 97.06 93 ALA A O 1
ATOM 728 N N . ILE A 1 94 ? -16.480 -4.442 25.105 1.00 97.06 94 ILE A N 1
ATOM 729 C CA . ILE A 1 94 ? -17.906 -4.094 25.141 1.00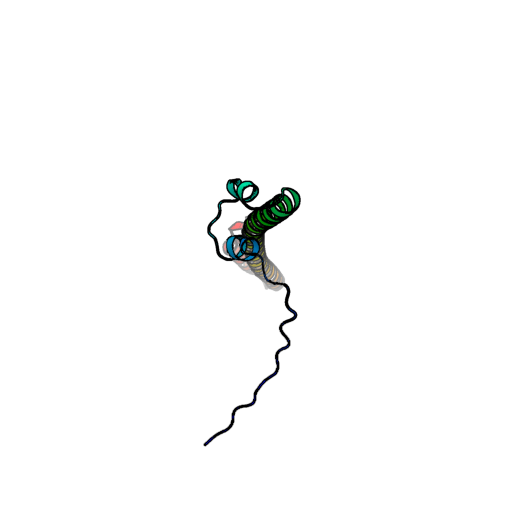 97.06 94 ILE A CA 1
ATOM 730 C C . ILE A 1 94 ? -18.743 -5.320 25.510 1.00 97.06 94 ILE A C 1
ATOM 732 O O . ILE A 1 94 ? -19.549 -5.241 26.435 1.00 97.06 94 ILE A O 1
ATOM 736 N N . GLU A 1 95 ? -18.518 -6.468 24.865 1.00 97.88 95 GLU A N 1
ATOM 737 C CA . GLU A 1 95 ? -19.208 -7.721 25.203 1.00 97.88 95 GLU A CA 1
ATOM 738 C C . GLU A 1 95 ? -19.025 -8.095 26.681 1.00 97.88 95 GLU A C 1
ATOM 740 O O . GLU A 1 95 ? -19.996 -8.389 27.378 1.00 97.88 95 GLU A O 1
ATOM 745 N N . LYS A 1 96 ? -17.791 -8.025 27.197 1.00 97.31 96 LYS A N 1
ATOM 746 C CA . LYS A 1 96 ? -17.509 -8.292 28.616 1.00 97.31 96 LYS A CA 1
ATOM 747 C C . LYS A 1 96 ? -18.180 -7.287 29.547 1.00 97.31 96 LYS A C 1
ATOM 749 O O . LYS A 1 96 ? -18.678 -7.686 30.595 1.00 97.31 96 LYS A O 1
ATOM 754 N N . ALA A 1 97 ? -18.194 -6.007 29.185 1.00 97.62 97 ALA A N 1
ATOM 755 C CA . ALA A 1 97 ? -18.835 -4.964 29.975 1.00 97.62 97 ALA A CA 1
ATOM 756 C C . ALA A 1 97 ? -20.360 -5.151 30.036 1.00 97.62 97 ALA A C 1
ATOM 758 O O . ALA A 1 97 ? -20.953 -4.951 31.091 1.00 97.62 97 ALA A O 1
ATOM 759 N N . LEU A 1 98 ? -20.987 -5.597 28.942 1.00 97.31 98 LEU A N 1
ATOM 760 C CA . LEU A 1 98 ? -22.418 -5.924 28.905 1.00 97.31 98 LEU A CA 1
ATOM 761 C C . LEU A 1 98 ? -22.778 -7.122 29.794 1.00 97.31 98 LEU A C 1
ATOM 763 O O . LEU A 1 98 ? -23.893 -7.192 30.305 1.00 97.31 98 LEU A O 1
ATOM 767 N N . LEU A 1 99 ? -21.841 -8.053 29.984 1.00 97.50 99 LEU A N 1
ATOM 768 C CA . LEU A 1 99 ? -21.999 -9.221 30.853 1.00 97.50 99 LEU A CA 1
ATOM 769 C C . LEU A 1 99 ? -21.559 -8.962 32.304 1.00 97.50 99 LEU A C 1
ATOM 771 O O . LEU A 1 99 ? -21.615 -9.877 33.128 1.00 97.50 99 LEU A O 1
ATOM 775 N N . ALA A 1 100 ? -21.097 -7.752 32.626 1.00 97.00 100 ALA A N 1
ATOM 776 C CA . ALA A 1 100 ? -20.587 -7.443 33.952 1.00 97.00 100 ALA A CA 1
ATOM 777 C C . ALA A 1 100 ? -21.722 -7.425 35.001 1.00 97.00 100 ALA A C 1
ATOM 779 O O . ALA A 1 100 ? -22.786 -6.853 34.751 1.00 97.00 100 ALA A O 1
ATOM 780 N N . PRO A 1 101 ? -21.499 -7.995 36.200 1.00 95.94 101 PRO A N 1
ATOM 781 C CA . PRO A 1 101 ? -22.474 -7.981 37.294 1.00 95.94 101 PRO A CA 1
ATOM 782 C C . PRO A 1 101 ? -22.885 -6.578 37.753 1.00 95.94 101 PRO A C 1
ATOM 784 O O . PRO A 1 101 ? -24.002 -6.385 38.238 1.00 95.94 101 PRO A O 1
ATOM 787 N N . THR A 1 102 ? -21.980 -5.602 37.639 1.00 97.50 102 THR A N 1
ATOM 788 C CA . THR A 1 102 ? -22.195 -4.230 38.107 1.00 97.50 102 THR A CA 1
ATOM 789 C C . THR A 1 102 ? -21.751 -3.185 37.088 1.00 97.50 102 THR A C 1
ATOM 791 O O . THR A 1 102 ? -20.864 -3.409 36.263 1.00 97.50 102 THR A O 1
ATOM 794 N N . LEU A 1 103 ? -22.341 -1.990 37.191 1.00 96.25 103 LEU A N 1
ATOM 795 C CA . LEU A 1 103 ? -21.956 -0.836 36.377 1.00 96.25 103 LEU A CA 1
ATOM 796 C C . LEU A 1 103 ? -20.482 -0.449 36.585 1.00 96.25 103 LEU A C 1
ATOM 798 O O . LEU A 1 103 ? -19.820 -0.036 35.637 1.00 96.25 103 LEU A O 1
ATOM 802 N N . ASP A 1 104 ? -19.970 -0.557 37.810 1.00 97.44 104 ASP A N 1
ATOM 803 C CA . ASP A 1 104 ? -18.594 -0.164 38.117 1.00 97.44 104 ASP A CA 1
ATOM 804 C C . ASP A 1 104 ? -17.578 -1.132 37.498 1.00 97.44 104 ASP A C 1
ATOM 806 O O . ASP A 1 104 ? -16.586 -0.687 36.924 1.00 97.44 104 ASP A O 1
ATOM 810 N N . GLU A 1 105 ? -17.855 -2.439 37.500 1.00 96.31 105 GLU A N 1
ATOM 811 C CA . GLU A 1 105 ? -17.033 -3.419 36.777 1.00 96.31 105 GLU A CA 1
ATOM 812 C C . GLU A 1 105 ? -17.070 -3.188 35.263 1.00 96.31 105 GLU A C 1
ATOM 814 O O . GLU A 1 105 ? -16.019 -3.192 34.619 1.00 96.31 105 GLU A O 1
ATOM 819 N N . ALA A 1 106 ? -18.252 -2.914 34.698 1.00 97.06 106 ALA A N 1
ATOM 820 C CA . ALA A 1 106 ? -18.386 -2.556 33.287 1.00 97.06 106 ALA A CA 1
ATOM 821 C C . ALA A 1 106 ? -17.529 -1.328 32.934 1.00 97.06 106 ALA A C 1
ATOM 823 O O . ALA A 1 106 ? -16.794 -1.342 31.946 1.00 97.06 106 ALA A O 1
ATOM 824 N N . LYS A 1 107 ? -17.564 -0.282 33.774 1.00 97.19 107 LYS A N 1
ATOM 825 C CA . LYS A 1 107 ? -16.735 0.920 33.599 1.00 97.19 107 LYS A CA 1
ATOM 826 C C . LYS A 1 107 ? -15.247 0.606 33.659 1.00 97.19 107 LYS A C 1
ATOM 828 O O . LYS A 1 107 ? -14.514 1.097 32.811 1.00 97.19 107 LYS A O 1
ATOM 833 N N . ILE A 1 108 ? -14.799 -0.215 34.611 1.00 97.25 108 ILE A N 1
ATOM 834 C CA . ILE A 1 108 ? -13.383 -0.602 34.719 1.00 97.25 108 ILE A CA 1
ATOM 835 C C . ILE A 1 108 ? -12.913 -1.307 33.438 1.00 97.25 108 ILE A C 1
ATOM 837 O O . ILE A 1 108 ? -11.826 -1.009 32.944 1.00 97.25 108 ILE A O 1
ATOM 841 N N . ILE A 1 109 ? -13.724 -2.210 32.876 1.00 96.75 109 ILE A N 1
ATOM 842 C CA . ILE A 1 109 ? -13.396 -2.928 31.632 1.00 96.75 109 ILE A CA 1
ATOM 843 C C . ILE A 1 109 ? -13.250 -1.950 30.458 1.00 96.75 109 ILE A C 1
ATOM 845 O O . ILE A 1 109 ? -12.263 -2.017 29.722 1.00 96.75 109 ILE A O 1
ATOM 849 N N . LEU A 1 110 ? -14.206 -1.030 30.301 1.00 96.06 110 LEU A N 1
ATOM 850 C CA . LEU A 1 110 ? -14.200 -0.048 29.213 1.00 96.06 110 LEU A CA 1
ATOM 851 C C . LEU A 1 110 ? -13.074 0.986 29.361 1.00 96.06 110 LEU A C 1
ATOM 853 O O . LEU A 1 110 ? -12.420 1.337 28.383 1.00 96.06 110 LEU A O 1
ATOM 857 N N .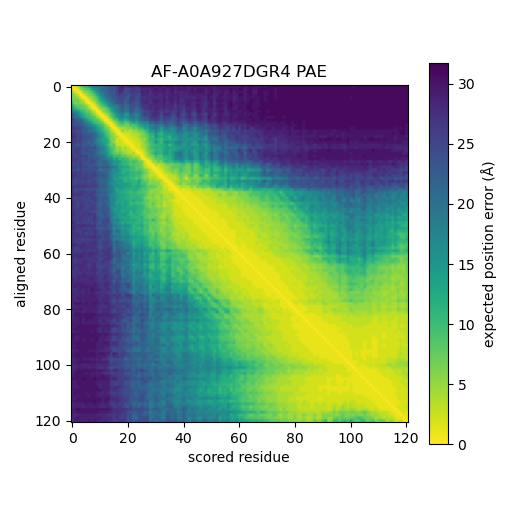 GLU A 1 111 ? -12.797 1.444 30.580 1.00 95.88 111 GLU A N 1
ATOM 858 C CA . GLU A 1 111 ? -11.692 2.368 30.853 1.00 95.88 111 GLU A CA 1
ATOM 859 C C . GLU A 1 111 ? -10.330 1.733 30.587 1.00 95.88 111 GLU A C 1
ATOM 861 O O . GLU A 1 111 ? -9.418 2.397 30.091 1.00 95.88 111 GLU A O 1
ATOM 866 N N . ARG A 1 112 ? -10.196 0.432 30.861 1.00 94.88 112 ARG A N 1
ATOM 867 C CA . ARG A 1 112 ? -8.969 -0.301 30.566 1.00 94.88 112 ARG A CA 1
ATOM 868 C C . ARG A 1 112 ? -8.709 -0.364 29.066 1.00 94.88 112 ARG A C 1
ATOM 870 O O . ARG A 1 112 ? -7.647 0.070 28.639 1.00 94.88 112 ARG A O 1
ATOM 877 N N . VAL A 1 113 ? -9.685 -0.812 28.269 1.00 95.62 113 VAL A N 1
ATOM 878 C CA . VAL A 1 113 ? -9.496 -0.882 26.810 1.00 95.62 113 VAL A CA 1
ATOM 879 C C . VAL A 1 113 ? -9.274 0.507 26.207 1.00 95.62 113 VAL A C 1
ATOM 881 O O . VAL A 1 113 ? -8.447 0.652 25.315 1.00 95.62 113 VAL A O 1
ATOM 884 N N . ARG A 1 114 ? -9.923 1.550 26.746 1.00 93.69 114 ARG A N 1
ATOM 885 C CA . ARG A 1 114 ? -9.677 2.940 26.343 1.00 93.69 114 ARG A CA 1
ATOM 886 C C . ARG A 1 114 ? -8.250 3.387 26.654 1.00 93.69 114 ARG A C 1
ATOM 888 O O . ARG A 1 114 ? -7.621 4.035 25.827 1.00 93.69 114 ARG A O 1
ATOM 895 N N . SER A 1 115 ? -7.733 3.068 27.842 1.00 93.19 115 SER A N 1
ATOM 896 C CA . SER A 1 115 ? -6.367 3.442 28.217 1.00 93.19 115 SER A CA 1
ATOM 897 C C . SER A 1 115 ? -5.305 2.656 27.448 1.00 93.19 115 SER A C 1
ATOM 899 O O . SER A 1 115 ? -4.223 3.196 27.230 1.00 93.19 115 SER A O 1
ATOM 901 N N . ASP A 1 116 ? -5.595 1.413 27.075 1.00 90.12 116 ASP A N 1
ATOM 902 C CA . ASP A 1 116 ? -4.689 0.581 26.279 1.00 90.12 116 ASP A CA 1
ATOM 903 C C . ASP A 1 116 ? -4.644 1.053 24.809 1.00 90.12 116 ASP A C 1
ATOM 905 O O . ASP A 1 116 ? -3.643 0.848 24.139 1.00 90.12 116 ASP A O 1
ATOM 909 N N . ASN A 1 117 ? -5.682 1.761 24.343 1.00 89.62 117 ASN A N 1
ATOM 910 C CA . ASN A 1 117 ? -5.841 2.253 22.969 1.00 89.62 117 ASN A CA 1
ATOM 911 C C . ASN A 1 117 ? -5.965 3.793 22.927 1.00 89.62 117 ASN A C 1
ATOM 913 O O . ASN A 1 117 ? -6.884 4.350 22.322 1.00 89.62 117 ASN A O 1
ATOM 917 N N . ARG A 1 118 ? -5.077 4.506 23.635 1.00 86.88 118 ARG A N 1
ATOM 918 C CA . ARG A 1 118 ? -5.158 5.976 23.791 1.00 86.88 118 ARG A CA 1
ATOM 919 C C . ARG A 1 118 ? -5.011 6.760 22.496 1.00 86.88 118 ARG A C 1
ATOM 921 O O . ARG A 1 118 ? -5.490 7.878 22.429 1.00 86.88 118 ARG A O 1
ATOM 928 N N . GLU A 1 119 ? -4.355 6.209 21.488 1.00 85.62 119 GLU A N 1
ATOM 929 C CA . GLU A 1 119 ? -4.152 6.874 20.196 1.00 85.62 119 GLU A CA 1
ATOM 930 C C . GLU A 1 119 ? -5.443 7.236 19.444 1.00 85.62 119 GLU A C 1
ATOM 932 O O . GLU A 1 119 ? -5.401 8.081 18.552 1.00 85.62 119 GLU A O 1
ATOM 937 N N . TYR A 1 120 ? -6.591 6.669 19.833 1.00 80.88 120 TYR A N 1
ATOM 938 C CA . TYR A 1 120 ? -7.896 6.971 19.236 1.00 80.88 120 TYR A CA 1
ATOM 939 C C . TYR A 1 120 ? -8.729 8.022 19.995 1.00 80.88 120 TYR A C 1
ATOM 941 O O . TYR A 1 120 ? -9.810 8.376 19.514 1.00 80.88 120 TYR A O 1
ATOM 949 N N . PHE A 1 121 ? -8.289 8.496 21.170 1.00 78.94 121 PHE A N 1
ATOM 950 C CA . PHE A 1 121 ? -9.092 9.328 22.086 1.00 78.94 121 PHE A CA 1
ATOM 951 C C . PHE A 1 121 ? -8.340 10.556 22.605 1.00 78.94 121 PHE A C 1
ATOM 953 O O . PHE A 1 121 ? -8.997 11.617 22.721 1.00 78.94 121 PHE A O 1
#

Organism: NCBI:txid158836

Radius of gyration: 36.14 Å; Cα contacts (8 Å, |Δi|>4): 32; chains: 1; bounding box: 64×54×86 Å

Mean predicted aligned error: 15.02 Å

Secondary structure (DSSP, 8-state):
-----------------HHHHHHHHS---GGGGGGTS-HHHHHHHHHHHHHHHHHHHHHHHHHHHHHHHHHHHHHHHHHHHHHHHHHHHHHHHHHHHHT-SSHHHHHHHHHHHHHHTGGG-

Sequence (121 aa):
MLFARSAAGAFSGGSMSANDLAVKYGTYQPENLLVILPLEEASDIIRESLRAEVRHELEYEYDDRISSAEEEASDWESRADSYECDAISFARAIEKALLAPTLDEAKIILERVRSDNREYF

Foldseek 3Di:
DDDDDDDPDPPPDPPCPPLNCCVVPNPDDLVCNVVRDDPVVSVVVVVVVVVVVVVVVVVVVVVVVVVVVVVVVVVVVVVVVVVVVLVVQQVVLCVVLVVDPDVVVSVVSNVVSCVVVVVVD

Solvent-accessible surface area (backbone atoms only — not comparable to full-atom values): 7204 Å² total; per-residue (Å²): 142,82,90,78,78,89,75,90,71,83,73,79,83,68,79,76,47,75,59,57,51,43,63,76,74,39,92,67,58,77,91,57,37,65,82,78,38,60,66,68,62,34,49,53,52,51,51,51,52,53,51,50,52,55,48,50,54,49,50,53,54,48,51,56,52,50,52,53,50,53,51,53,48,53,52,51,51,57,50,48,55,50,53,50,53,51,51,51,52,50,52,52,32,52,54,50,28,74,69,38,98,42,73,66,57,18,48,54,42,46,52,48,56,46,65,77,49,50,94,82,114

pLDDT: mean 80.19, std 20.25, range [32.25, 97.88]